Protein AF-A0A379SBA9-F1 (afdb_monomer_lite)

Foldseek 3Di:
DDEDQALADLQQAAQWDWDFPLVVLATDIDGDPVSGDPDYHQQLVSNLPPALVRLLLRLLNLLQLLVFLLQFPQHDPQLVVLSLQLNVLSVVQSVVCSVHSNPSVSSVSSSSSSNSSRVRCSRRPGDDQQVVLRNCCSNVVDRSSVSSNVCVVVVCVVCCVVRVCRLPPDDDPPRDDSPSPD

Secondary structure (DSSP, 8-state):
-EEE-SSS--GGG-SEEEEEETTTTEEEEEE-GGGS-S-EEE-GGGGTT--HHHHHHHHHHHHHHHHHHHHSTT--HHHHHHHHHHHHHHHHHHHHHHH-TT-HHHHHHHHHHHHHHHHHHHHH---HHHHHHHHHHHHH---HHHHHHHHHHHHHHHHGGG-HHHHS----TT--------

Sequence (182 aa):
MAINTTAGTAAEMTSNAVIIDTERQVKEVIIDPNIIPDIAVDDASVMLEIPASVTAATGMDALTHAVEAYVSVGAHPLTDANALEAVRLINLWLPKAVDDGHNLEAREQMAFGQYLAGMAFNSAGLGLVHALAHQPGATHNLPHGVCNAILLPIIENFNRPNAVARFCPPRAGNGRRYAWYV

Radius of gyration: 15.95 Å; chains: 1; bounding box: 35×33×49 Å

pLDDT: mean 92.6, std 12.71, range [41.56, 98.81]

Structure (mmCIF, N/CA/C/O backbone):
data_AF-A0A379SBA9-F1
#
_entry.id   AF-A0A379SBA9-F1
#
loop_
_atom_site.group_PDB
_atom_site.id
_atom_site.type_symbol
_atom_site.label_atom_id
_atom_site.label_alt_id
_atom_site.label_comp_id
_atom_site.label_asym_id
_atom_site.label_entity_id
_atom_site.label_seq_id
_atom_site.pdbx_PDB_ins_code
_atom_site.Cartn_x
_atom_site.Cartn_y
_atom_site.Cartn_z
_atom_site.occupancy
_atom_site.B_iso_or_equiv
_atom_site.auth_seq_id
_atom_site.auth_comp_id
_atom_site.auth_asym_id
_atom_site.auth_atom_id
_atom_site.pdbx_PDB_model_num
ATOM 1 N N . MET A 1 1 ? 1.385 -12.851 14.548 1.00 94.00 1 MET A N 1
ATOM 2 C CA . MET A 1 1 ? 0.043 -12.725 13.932 1.00 94.00 1 MET A CA 1
ATOM 3 C C . MET A 1 1 ? -0.354 -11.258 13.891 1.00 94.00 1 MET A C 1
ATOM 5 O O . MET A 1 1 ? -0.257 -10.606 14.924 1.00 94.00 1 MET A O 1
ATOM 9 N N . ALA A 1 2 ? -0.802 -10.771 12.738 1.00 97.94 2 ALA A N 1
ATOM 10 C CA . ALA A 1 2 ? -1.338 -9.432 12.521 1.00 97.94 2 ALA A CA 1
ATOM 11 C C . ALA A 1 2 ? -2.731 -9.541 11.876 1.00 97.94 2 ALA A C 1
ATOM 13 O O . ALA A 1 2 ? -2.900 -10.243 10.881 1.00 97.94 2 ALA A O 1
ATOM 14 N N . ILE A 1 3 ? -3.728 -8.882 12.474 1.00 97.88 3 ILE A N 1
ATOM 15 C CA . ILE A 1 3 ? -5.089 -8.785 11.931 1.00 97.88 3 ILE A CA 1
ATOM 16 C C . ILE A 1 3 ? -5.225 -7.384 11.354 1.00 97.88 3 ILE A C 1
ATOM 18 O O . ILE A 1 3 ? -5.237 -6.403 12.103 1.00 97.88 3 ILE A O 1
ATOM 22 N N . ASN A 1 4 ? -5.278 -7.294 10.031 1.00 97.81 4 ASN A N 1
ATOM 23 C CA . ASN A 1 4 ? -5.428 -6.025 9.350 1.00 97.81 4 ASN A CA 1
ATOM 24 C C . ASN A 1 4 ? -6.892 -5.573 9.398 1.00 97.81 4 ASN A C 1
ATOM 26 O O . ASN A 1 4 ? -7.822 -6.363 9.251 1.00 97.81 4 ASN A O 1
ATOM 30 N N . THR A 1 5 ? -7.093 -4.278 9.621 1.00 97.62 5 THR A N 1
ATOM 31 C CA . THR A 1 5 ? -8.421 -3.655 9.735 1.00 97.62 5 THR A CA 1
ATOM 32 C C . THR A 1 5 ? -8.587 -2.480 8.779 1.00 97.62 5 THR A C 1
ATOM 34 O O . THR A 1 5 ? -9.580 -1.767 8.855 1.00 97.62 5 THR A O 1
ATOM 37 N N . THR A 1 6 ? -7.635 -2.264 7.865 1.00 97.44 6 THR A N 1
ATOM 38 C CA . THR A 1 6 ? -7.688 -1.190 6.869 1.00 97.44 6 THR A CA 1
ATOM 39 C C . THR A 1 6 ? -7.188 -1.672 5.519 1.00 97.44 6 THR A C 1
ATOM 41 O O . THR A 1 6 ? -6.114 -2.257 5.427 1.00 97.44 6 THR A O 1
ATOM 44 N N . ALA A 1 7 ? -7.899 -1.352 4.440 1.00 98.06 7 ALA A N 1
ATOM 45 C CA . ALA A 1 7 ? -7.415 -1.662 3.102 1.00 98.06 7 ALA A CA 1
ATOM 46 C C . ALA A 1 7 ? -6.458 -0.569 2.596 1.00 98.06 7 ALA A C 1
ATOM 48 O O . ALA A 1 7 ? -6.900 0.362 1.918 1.00 98.06 7 ALA A O 1
ATOM 49 N N . GLY A 1 8 ? -5.175 -0.641 2.979 1.00 97.62 8 GLY A N 1
ATOM 50 C CA . GLY A 1 8 ? -4.185 0.375 2.606 1.00 97.62 8 GLY A CA 1
ATOM 51 C C . GLY A 1 8 ? -2.719 0.002 2.806 1.00 97.62 8 GLY A C 1
ATOM 52 O O . GLY A 1 8 ? -1.971 -0.086 1.835 1.00 97.62 8 GLY A O 1
ATOM 53 N N . THR A 1 9 ? -2.308 -0.164 4.066 1.00 97.25 9 THR A N 1
ATOM 54 C CA . THR A 1 9 ? -0.885 -0.128 4.446 1.00 97.25 9 THR A CA 1
ATOM 55 C C . THR A 1 9 ? -0.113 -1.396 4.089 1.00 97.25 9 THR A C 1
ATOM 57 O O . THR A 1 9 ? 1.103 -1.335 3.923 1.00 97.25 9 THR A O 1
ATOM 60 N N . ALA A 1 10 ? -0.801 -2.538 4.025 1.00 98.00 10 ALA A N 1
ATOM 61 C CA . ALA A 1 10 ? -0.238 -3.884 3.974 1.00 98.00 10 ALA A CA 1
ATOM 62 C C . ALA A 1 10 ? 0.799 -4.192 5.075 1.00 98.00 10 ALA A C 1
ATOM 64 O O . ALA A 1 10 ? 1.632 -5.092 4.943 1.00 98.00 10 ALA A O 1
ATOM 65 N N . ALA A 1 11 ? 0.792 -3.437 6.177 1.00 97.75 11 ALA A N 1
ATOM 66 C CA . ALA A 1 11 ? 1.799 -3.565 7.229 1.00 97.75 11 ALA A CA 1
ATOM 67 C C . ALA A 1 11 ? 1.805 -4.966 7.870 1.00 97.75 11 ALA A C 1
ATOM 69 O O . ALA A 1 11 ? 2.840 -5.412 8.361 1.00 97.75 11 ALA A O 1
ATOM 70 N N . GLU A 1 12 ? 0.680 -5.683 7.820 1.00 98.31 12 GLU A N 1
ATOM 71 C CA . GLU A 1 12 ? 0.513 -7.050 8.312 1.00 98.31 12 GLU A CA 1
ATOM 72 C C . GLU A 1 12 ? 1.392 -8.095 7.614 1.00 98.31 12 GLU A C 1
ATOM 74 O O . GLU A 1 12 ? 1.514 -9.206 8.129 1.00 98.31 12 GLU A O 1
ATOM 79 N N . MET A 1 13 ? 1.994 -7.767 6.465 1.00 97.19 13 MET A N 1
ATOM 80 C CA . MET A 1 13 ? 2.792 -8.704 5.667 1.00 97.19 13 MET A CA 1
ATOM 81 C C . MET A 1 13 ? 4.189 -8.187 5.287 1.00 97.19 13 MET A C 1
ATOM 83 O O . MET A 1 13 ? 4.945 -8.891 4.613 1.00 97.19 13 MET A O 1
ATOM 87 N N . THR A 1 14 ? 4.555 -6.974 5.714 1.00 97.25 14 THR A N 1
ATOM 88 C CA . THR A 1 14 ? 5.805 -6.320 5.288 1.00 97.25 14 THR A CA 1
ATOM 89 C C . THR A 1 14 ? 6.961 -6.541 6.261 1.00 97.25 14 THR A C 1
ATOM 91 O O . THR A 1 14 ? 6.763 -6.806 7.444 1.00 97.25 14 THR A O 1
ATOM 94 N N . SER A 1 15 ? 8.190 -6.362 5.771 1.00 96.12 15 SER A N 1
ATOM 95 C CA . SER A 1 15 ? 9.409 -6.316 6.592 1.00 96.12 15 SER A CA 1
ATOM 96 C C . SER A 1 15 ? 9.753 -4.901 7.065 1.00 96.12 15 SER A C 1
ATOM 98 O O . SER A 1 15 ? 10.915 -4.632 7.364 1.00 96.12 15 SER A O 1
ATOM 100 N N . ASN A 1 16 ? 8.781 -3.981 7.066 1.00 95.25 16 ASN A N 1
ATOM 101 C CA . ASN A 1 16 ? 8.983 -2.568 7.370 1.00 95.25 16 ASN A CA 1
ATOM 102 C C . ASN A 1 16 ? 8.219 -2.175 8.638 1.00 95.25 16 ASN A C 1
ATOM 104 O O . ASN A 1 16 ? 7.019 -2.410 8.750 1.00 95.25 16 ASN A O 1
ATOM 108 N N . ALA A 1 17 ? 8.895 -1.497 9.561 1.00 95.12 17 ALA A N 1
ATOM 109 C CA . ALA A 1 17 ? 8.265 -0.817 10.684 1.00 95.12 17 ALA A CA 1
ATOM 110 C C . ALA A 1 17 ? 8.600 0.672 10.622 1.00 95.12 17 ALA A C 1
ATOM 112 O O . ALA A 1 17 ? 9.768 1.056 10.597 1.00 95.12 17 ALA A O 1
ATOM 113 N N . VAL A 1 18 ? 7.566 1.514 10.603 1.00 92.88 18 VAL A N 1
ATOM 114 C CA . VAL A 1 18 ? 7.714 2.973 10.587 1.00 92.88 18 VAL A CA 1
ATOM 115 C C . VAL A 1 18 ? 7.347 3.519 11.960 1.00 92.88 18 VAL A C 1
ATOM 117 O O . VAL A 1 18 ? 6.196 3.420 12.383 1.00 92.88 18 VAL A O 1
ATOM 120 N N . ILE A 1 19 ? 8.323 4.100 12.654 1.00 93.25 19 ILE A N 1
ATOM 121 C CA . ILE A 1 19 ? 8.169 4.643 14.008 1.00 93.25 19 ILE A CA 1
ATOM 122 C C . ILE A 1 19 ? 8.458 6.141 13.963 1.00 93.25 19 ILE A C 1
ATOM 124 O O . ILE A 1 19 ? 9.428 6.577 13.351 1.00 93.25 19 ILE A O 1
ATOM 128 N N . ILE A 1 20 ? 7.610 6.949 14.596 1.00 91.00 20 ILE A N 1
ATOM 129 C CA . ILE A 1 20 ? 7.837 8.394 14.686 1.00 91.00 20 ILE A CA 1
ATOM 130 C C . ILE A 1 20 ? 8.730 8.676 15.897 1.00 91.00 20 ILE A C 1
ATOM 132 O O . ILE A 1 20 ? 8.331 8.413 17.031 1.00 91.00 20 ILE A O 1
ATOM 136 N N . ASP A 1 21 ? 9.907 9.255 15.660 1.00 93.00 21 ASP A N 1
ATOM 137 C CA . ASP A 1 21 ? 10.687 9.932 16.696 1.00 93.00 21 ASP A CA 1
ATOM 138 C C . ASP A 1 21 ? 10.037 11.297 16.951 1.00 93.00 21 ASP A C 1
ATOM 140 O O . ASP A 1 21 ? 10.173 12.241 16.166 1.00 93.00 21 ASP A O 1
ATOM 144 N N . THR A 1 22 ? 9.278 11.395 18.042 1.00 90.19 22 THR A N 1
ATOM 145 C CA . THR A 1 22 ? 8.537 12.611 18.392 1.00 90.19 22 THR A CA 1
ATOM 146 C C . THR A 1 22 ? 9.436 13.754 18.854 1.00 90.19 22 THR A C 1
ATOM 148 O O . THR A 1 22 ? 8.998 14.900 18.820 1.00 90.19 22 THR A O 1
ATOM 151 N N . GLU A 1 23 ? 10.671 13.488 19.284 1.00 93.06 23 GLU A N 1
ATOM 152 C CA . GLU A 1 23 ? 11.618 14.545 19.652 1.00 93.06 23 GLU A CA 1
ATOM 153 C C . GLU A 1 23 ? 12.216 15.181 18.394 1.00 93.06 23 GLU A C 1
ATOM 155 O O . GLU A 1 23 ? 12.258 16.404 18.268 1.00 93.06 23 GLU A O 1
ATOM 160 N N . ARG A 1 24 ? 12.615 14.351 17.423 1.00 93.19 24 ARG A N 1
ATOM 161 C CA . ARG A 1 24 ? 13.216 14.813 16.161 1.00 93.19 24 ARG A CA 1
ATOM 162 C C . ARG A 1 24 ? 12.197 15.177 15.087 1.00 93.19 24 ARG A C 1
ATOM 164 O O . ARG A 1 24 ? 12.575 15.814 14.109 1.00 93.19 24 ARG A O 1
ATOM 171 N N . GLN A 1 25 ? 10.931 14.793 15.265 1.00 91.19 25 GLN A N 1
ATOM 172 C CA . GLN A 1 25 ? 9.855 14.950 14.279 1.00 91.19 25 GLN A CA 1
ATOM 173 C C . GLN A 1 25 ? 10.192 14.262 12.945 1.00 91.19 25 GLN A C 1
ATOM 175 O O . GLN A 1 25 ? 9.973 14.812 11.865 1.00 91.19 25 GLN A O 1
ATOM 180 N N . VAL A 1 26 ? 10.733 13.042 13.023 1.00 90.62 26 VAL A N 1
ATOM 181 C CA . VAL A 1 26 ? 11.137 12.230 11.863 1.00 90.62 26 VAL A CA 1
ATOM 182 C C . VAL A 1 26 ? 10.469 10.858 11.935 1.00 90.62 26 VAL A C 1
ATOM 184 O O . VAL A 1 26 ? 10.319 10.278 13.009 1.00 90.62 26 VAL A O 1
ATOM 187 N N . LYS A 1 27 ? 10.057 10.332 10.777 1.00 90.06 27 LYS A N 1
ATOM 188 C CA . LYS A 1 27 ? 9.673 8.924 10.623 1.00 90.06 27 LYS A CA 1
ATOM 189 C C . LYS A 1 27 ? 10.924 8.089 10.381 1.00 90.06 27 LYS A C 1
ATOM 191 O O . LYS A 1 27 ? 11.533 8.196 9.319 1.00 90.06 27 LYS A O 1
ATOM 196 N N . GLU A 1 28 ? 11.266 7.257 11.349 1.00 91.94 28 GLU A N 1
ATOM 197 C CA . GLU A 1 28 ? 12.329 6.266 11.245 1.00 91.94 28 GLU A CA 1
ATOM 198 C C . GLU A 1 28 ? 11.763 4.989 10.617 1.00 91.94 28 GLU A C 1
ATOM 200 O O . GLU A 1 28 ? 10.696 4.511 11.011 1.00 91.94 28 GLU A O 1
ATOM 205 N N . VAL A 1 29 ? 12.469 4.444 9.625 1.00 91.94 29 VAL A N 1
ATOM 206 C CA . VAL A 1 29 ? 12.077 3.213 8.926 1.00 91.94 29 VAL A CA 1
ATOM 207 C C . VAL A 1 29 ? 13.051 2.106 9.304 1.00 91.94 29 VAL A C 1
ATOM 209 O O . VAL A 1 29 ? 14.243 2.190 9.015 1.00 91.94 29 VAL A O 1
ATOM 212 N N . ILE A 1 30 ? 12.535 1.062 9.943 1.00 94.31 30 ILE A N 1
ATOM 213 C CA . ILE A 1 30 ? 13.273 -0.155 10.276 1.00 94.31 30 ILE A CA 1
ATOM 214 C C . ILE A 1 30 ? 12.905 -1.212 9.243 1.00 94.31 30 ILE A C 1
ATOM 216 O O . ILE A 1 30 ? 11.723 -1.489 9.045 1.00 94.31 30 ILE A O 1
ATOM 220 N N . ILE A 1 31 ? 13.917 -1.804 8.609 1.00 95.06 31 ILE A N 1
ATOM 221 C CA . ILE A 1 31 ? 13.747 -2.874 7.626 1.00 95.06 31 ILE A CA 1
ATOM 222 C C . ILE A 1 31 ? 14.453 -4.120 8.152 1.00 95.06 31 ILE A C 1
ATOM 224 O O . ILE A 1 31 ? 15.681 -4.142 8.234 1.00 95.06 31 ILE A O 1
ATOM 228 N N . ASP A 1 32 ? 13.683 -5.142 8.523 1.00 96.75 32 ASP A N 1
ATOM 229 C CA . ASP A 1 32 ? 14.215 -6.399 9.056 1.00 96.75 32 ASP A CA 1
ATOM 230 C C . ASP A 1 32 ? 13.285 -7.572 8.677 1.00 96.75 32 ASP A C 1
ATOM 232 O O . ASP A 1 32 ? 12.081 -7.517 8.927 1.00 96.75 32 ASP A O 1
ATOM 236 N N . PRO A 1 33 ? 13.778 -8.665 8.072 1.00 94.81 33 PRO A N 1
ATOM 237 C CA . PRO A 1 33 ? 12.934 -9.828 7.787 1.00 94.81 33 PRO A CA 1
ATOM 238 C C . PRO A 1 33 ? 12.323 -10.466 9.047 1.00 94.81 33 PRO A C 1
ATOM 240 O O . PRO A 1 33 ? 11.288 -11.116 8.950 1.00 94.81 33 PRO A O 1
ATOM 243 N N . ASN A 1 34 ? 12.916 -10.267 10.229 1.00 96.94 34 ASN A N 1
ATOM 244 C CA . ASN A 1 34 ? 12.410 -10.806 11.493 1.00 96.94 34 ASN A CA 1
ATOM 245 C C . ASN A 1 34 ? 11.163 -10.077 12.017 1.00 96.94 34 ASN A C 1
ATOM 247 O O . ASN A 1 34 ? 10.557 -10.552 12.976 1.00 96.94 34 ASN A O 1
ATOM 251 N N . ILE A 1 35 ? 10.785 -8.932 11.433 1.00 96.38 35 ILE A N 1
ATOM 252 C CA . ILE A 1 35 ? 9.556 -8.217 11.815 1.00 96.38 35 ILE A CA 1
ATOM 253 C C . ILE A 1 35 ? 8.353 -8.568 10.935 1.00 96.38 35 ILE A C 1
ATOM 255 O O . ILE A 1 35 ? 7.254 -8.090 11.211 1.00 96.38 35 ILE A O 1
ATOM 259 N N . ILE A 1 36 ? 8.532 -9.425 9.923 1.00 97.69 36 ILE A N 1
ATOM 260 C CA . ILE A 1 36 ? 7.420 -9.955 9.127 1.00 97.69 36 ILE A CA 1
ATOM 261 C C . ILE A 1 36 ? 6.535 -10.815 10.045 1.00 97.69 36 ILE A C 1
ATOM 263 O O . ILE A 1 36 ? 7.034 -11.773 10.641 1.00 97.69 36 ILE A O 1
ATOM 267 N N . PRO A 1 37 ? 5.228 -10.527 10.172 1.00 97.44 37 PRO A N 1
ATOM 268 C CA . PRO A 1 37 ? 4.345 -11.353 10.986 1.00 97.44 37 PRO A CA 1
ATOM 269 C C . PRO A 1 37 ? 4.229 -12.790 10.452 1.00 97.44 37 PRO A C 1
ATOM 271 O O . PRO A 1 37 ? 4.032 -12.996 9.260 1.00 97.44 37 PRO A O 1
ATOM 274 N N . ASP A 1 38 ? 4.229 -13.789 11.346 1.00 97.88 38 ASP A N 1
ATOM 275 C CA . ASP A 1 38 ? 4.077 -15.207 10.950 1.00 97.88 38 ASP A CA 1
ATOM 276 C C . ASP A 1 38 ? 2.747 -15.512 10.239 1.00 97.88 38 ASP A C 1
ATOM 278 O O . ASP A 1 38 ? 2.625 -16.481 9.492 1.00 97.88 38 ASP A O 1
ATOM 282 N N . ILE A 1 39 ? 1.714 -14.723 10.549 1.00 98.00 39 ILE A N 1
ATOM 283 C CA . ILE A 1 39 ? 0.346 -14.885 10.054 1.00 98.00 39 ILE A CA 1
ATOM 284 C C . ILE A 1 39 ? -0.232 -13.491 9.825 1.00 98.00 39 ILE A C 1
ATOM 286 O O . ILE A 1 39 ? -0.311 -12.713 10.782 1.00 98.00 39 ILE A O 1
ATOM 290 N N . ALA A 1 40 ? -0.671 -13.225 8.598 1.00 98.12 40 ALA A N 1
ATOM 291 C CA . ALA A 1 40 ? -1.497 -12.083 8.223 1.00 98.12 40 ALA A CA 1
ATOM 292 C C . ALA A 1 40 ? -2.953 -12.537 8.047 1.00 98.12 40 ALA A C 1
ATOM 294 O O . ALA A 1 40 ? -3.202 -13.601 7.474 1.00 98.12 40 ALA A O 1
ATOM 295 N N . VAL A 1 41 ? -3.906 -11.754 8.555 1.00 98.31 41 VAL A N 1
ATOM 296 C CA . VAL A 1 41 ? -5.345 -12.010 8.406 1.00 98.31 41 VAL A CA 1
ATOM 297 C C . VAL A 1 41 ? -6.023 -10.758 7.864 1.00 98.31 41 VAL A C 1
ATOM 299 O O . VAL A 1 41 ? -6.075 -9.738 8.552 1.00 98.31 41 VAL A O 1
ATOM 302 N N . ASP A 1 42 ? -6.585 -10.880 6.664 1.00 98.19 42 ASP A N 1
ATOM 303 C CA . ASP A 1 42 ? -7.373 -9.853 5.985 1.00 98.19 42 ASP A CA 1
ATOM 304 C C . ASP A 1 42 ? -8.831 -10.313 5.869 1.00 98.19 42 ASP A C 1
ATOM 306 O O . ASP A 1 42 ? -9.243 -10.910 4.874 1.00 98.19 42 ASP A O 1
ATOM 310 N N . ASP A 1 43 ? -9.618 -10.062 6.916 1.00 98.19 43 ASP A N 1
ATOM 311 C CA . ASP A 1 43 ? -11.058 -10.325 6.922 1.00 98.19 43 ASP A CA 1
ATOM 312 C C . ASP A 1 43 ? -11.817 -9.035 6.574 1.00 98.19 43 ASP A C 1
ATOM 314 O O . ASP A 1 43 ? -11.826 -8.065 7.331 1.00 98.19 43 ASP A O 1
ATOM 318 N N . ALA A 1 44 ? -12.483 -9.010 5.421 1.00 97.88 44 ALA A N 1
ATOM 319 C CA . ALA A 1 44 ? -13.231 -7.838 4.973 1.00 97.88 44 ALA A CA 1
ATOM 320 C C . ALA A 1 44 ? -14.375 -7.442 5.926 1.00 97.88 44 ALA A C 1
ATOM 322 O O . ALA A 1 44 ? -14.765 -6.272 5.965 1.00 97.88 44 ALA A O 1
ATOM 323 N N . SER A 1 45 ? -14.905 -8.382 6.718 1.00 97.94 45 SER A N 1
ATOM 324 C CA . SER A 1 45 ? -16.002 -8.112 7.653 1.00 97.94 45 SER A CA 1
ATOM 325 C C . SER A 1 45 ? -15.593 -7.177 8.793 1.00 97.94 45 SER A C 1
ATOM 327 O O . SER A 1 45 ? -16.426 -6.407 9.274 1.00 97.94 45 SER A O 1
ATOM 329 N N . VAL A 1 46 ? -14.308 -7.148 9.171 1.00 97.81 46 VAL A N 1
ATOM 330 C CA . VAL A 1 46 ? -13.799 -6.209 10.188 1.00 97.81 46 VAL A CA 1
ATOM 331 C C . VAL A 1 46 ? -13.484 -4.821 9.619 1.00 97.81 46 VAL A C 1
ATOM 333 O O . VAL A 1 46 ? -13.084 -3.929 10.363 1.00 97.81 46 VAL A O 1
ATOM 336 N N . MET A 1 47 ? -13.693 -4.612 8.314 1.00 98.06 47 MET A N 1
ATOM 337 C CA . MET A 1 47 ? -13.447 -3.345 7.616 1.00 98.06 47 MET A CA 1
ATOM 338 C C . MET A 1 47 ? -14.732 -2.555 7.304 1.00 98.06 47 MET A C 1
ATOM 340 O O . MET A 1 47 ? -14.655 -1.469 6.732 1.00 98.06 47 MET A O 1
ATOM 344 N N . LEU A 1 48 ? -15.916 -3.071 7.658 1.00 97.75 48 LEU A N 1
ATOM 345 C CA . LEU A 1 48 ? -17.207 -2.479 7.264 1.00 97.75 48 LEU A CA 1
ATOM 346 C C . LEU A 1 48 ? -17.453 -1.094 7.886 1.00 97.75 48 LEU A C 1
ATOM 348 O O . LEU A 1 48 ? -17.958 -0.196 7.218 1.00 97.75 48 LEU A O 1
ATOM 352 N N . GLU A 1 49 ? -17.011 -0.887 9.126 1.00 95.19 49 GLU A N 1
ATOM 353 C CA . GLU A 1 49 ? -17.251 0.348 9.890 1.00 95.19 49 GLU A CA 1
ATOM 354 C C . GLU A 1 49 ? -16.197 1.446 9.646 1.00 95.19 49 GLU A C 1
ATOM 356 O O . GLU A 1 49 ? -16.204 2.486 10.307 1.00 95.19 49 GLU A O 1
ATOM 361 N N . ILE A 1 50 ? -15.269 1.246 8.701 1.00 95.75 50 ILE A N 1
ATOM 362 C CA . ILE A 1 50 ? -14.271 2.266 8.366 1.00 95.75 50 ILE A CA 1
ATOM 363 C C . ILE A 1 50 ? -14.979 3.451 7.686 1.00 95.75 50 ILE A C 1
ATOM 365 O O . ILE A 1 50 ? -15.597 3.255 6.632 1.00 95.75 50 ILE A O 1
ATOM 369 N N . PRO A 1 51 ? -14.834 4.691 8.195 1.00 98.06 51 PRO A N 1
ATOM 370 C CA . PRO A 1 51 ? -15.431 5.868 7.573 1.00 98.06 51 PRO A CA 1
ATOM 371 C C . PRO A 1 51 ? -15.004 6.046 6.112 1.00 98.06 51 PRO A C 1
ATOM 373 O O . PRO A 1 51 ? -13.876 5.715 5.736 1.00 98.06 51 PRO A O 1
ATOM 376 N N . ALA A 1 52 ? -15.868 6.648 5.294 1.00 98.50 52 ALA A N 1
ATOM 377 C CA . ALA A 1 52 ? -15.598 6.891 3.874 1.00 98.50 52 ALA A CA 1
ATOM 378 C C . ALA A 1 52 ? -14.284 7.663 3.636 1.00 98.50 52 ALA A C 1
ATOM 380 O O . ALA A 1 52 ? -13.508 7.314 2.750 1.00 98.50 52 ALA A O 1
ATOM 381 N N . SER A 1 53 ? -13.981 8.665 4.471 1.00 98.19 53 SER A N 1
ATOM 382 C CA . SER A 1 53 ? -12.739 9.447 4.379 1.00 98.19 53 SER A CA 1
ATOM 383 C C . SER A 1 53 ? -11.484 8.615 4.654 1.00 98.19 53 SER A C 1
ATOM 385 O O . SER A 1 53 ? -10.482 8.771 3.959 1.00 98.19 53 SER A O 1
ATOM 387 N N . VAL A 1 54 ? -11.541 7.714 5.638 1.00 98.31 54 VAL A N 1
ATOM 388 C CA . VAL A 1 54 ? -10.436 6.801 5.957 1.00 98.31 54 VAL A CA 1
ATOM 389 C C . VAL A 1 54 ? -10.290 5.766 4.849 1.00 98.31 54 VAL A C 1
ATOM 391 O O . VAL A 1 54 ? -9.182 5.558 4.377 1.00 98.31 54 VAL A O 1
ATOM 394 N N . THR A 1 55 ? -11.401 5.209 4.360 1.00 98.69 55 THR A N 1
ATOM 395 C CA . THR A 1 55 ? -11.423 4.267 3.229 1.00 98.69 55 THR A CA 1
ATOM 396 C C . THR A 1 55 ? -10.783 4.870 1.980 1.00 98.69 55 THR A C 1
ATOM 398 O O . THR A 1 55 ? -9.952 4.230 1.342 1.00 98.69 55 THR A O 1
ATOM 401 N N . ALA A 1 56 ? -11.121 6.121 1.655 1.00 98.69 56 ALA A N 1
ATOM 402 C CA . ALA A 1 56 ? -10.518 6.845 0.542 1.00 98.69 56 ALA A CA 1
ATOM 403 C C . ALA A 1 56 ? -9.012 7.047 0.754 1.00 98.69 56 ALA A C 1
ATOM 405 O O . ALA A 1 56 ? -8.222 6.758 -0.141 1.00 98.69 56 ALA A O 1
ATOM 406 N N . ALA A 1 57 ? -8.602 7.502 1.942 1.00 98.56 57 ALA A N 1
ATOM 407 C CA . ALA A 1 57 ? -7.196 7.735 2.252 1.00 98.56 57 ALA A CA 1
ATOM 408 C C . ALA A 1 57 ? -6.368 6.443 2.171 1.00 98.56 57 ALA A C 1
ATOM 410 O O . ALA A 1 57 ? -5.344 6.423 1.495 1.00 98.56 57 ALA A O 1
ATOM 411 N N . THR A 1 58 ? -6.810 5.361 2.815 1.00 98.62 58 THR A N 1
ATOM 412 C CA . THR A 1 58 ? -6.089 4.080 2.815 1.00 98.62 58 THR A CA 1
ATOM 413 C C . THR A 1 58 ? -6.113 3.420 1.439 1.00 98.62 58 THR A C 1
ATOM 415 O O . THR A 1 58 ? -5.109 2.874 1.004 1.00 98.62 58 THR A O 1
ATOM 418 N N . GLY A 1 59 ? -7.215 3.527 0.696 1.00 98.69 59 GLY A N 1
ATOM 419 C CA . GLY A 1 59 ? -7.271 3.011 -0.669 1.00 98.69 59 GLY A CA 1
ATOM 420 C C . GLY A 1 59 ? -6.307 3.728 -1.615 1.00 98.69 59 GLY A C 1
ATOM 421 O O . GLY A 1 59 ? -5.666 3.084 -2.444 1.00 98.69 59 GLY A O 1
ATOM 422 N N . MET A 1 60 ? -6.155 5.047 -1.466 1.00 98.62 60 MET A N 1
ATOM 423 C CA . MET A 1 60 ? -5.162 5.817 -2.221 1.00 98.62 60 MET A CA 1
ATOM 424 C C . MET A 1 60 ? -3.723 5.521 -1.788 1.00 98.62 60 MET A C 1
ATOM 426 O O . MET A 1 60 ? -2.820 5.582 -2.621 1.00 98.62 60 MET A O 1
ATOM 430 N N . ASP A 1 61 ? -3.509 5.161 -0.522 1.00 98.75 61 ASP A N 1
ATOM 431 C CA . ASP A 1 61 ? -2.233 4.644 -0.020 1.00 98.75 61 ASP A CA 1
ATOM 432 C C . ASP A 1 61 ? -1.837 3.363 -0.767 1.00 98.75 61 ASP A C 1
ATOM 434 O O . ASP A 1 61 ? -0.803 3.315 -1.430 1.00 98.75 61 ASP A O 1
ATOM 438 N N . ALA A 1 62 ? -2.738 2.374 -0.798 1.00 98.81 62 ALA A N 1
ATOM 439 C CA . ALA A 1 62 ? -2.539 1.132 -1.544 1.00 98.81 62 ALA A CA 1
ATOM 440 C C . ALA A 1 62 ? -2.352 1.362 -3.052 1.00 98.81 62 ALA A C 1
ATOM 442 O O . ALA A 1 62 ? -1.534 0.693 -3.687 1.00 98.81 62 ALA A O 1
ATOM 443 N N . LEU A 1 63 ? -3.084 2.312 -3.645 1.00 98.75 63 LEU A N 1
ATOM 444 C CA . LEU A 1 63 ? -2.901 2.649 -5.057 1.00 98.75 63 LEU A CA 1
ATOM 445 C C . LEU A 1 63 ? -1.505 3.221 -5.309 1.00 98.75 63 LEU A C 1
ATOM 447 O O . LEU A 1 63 ? -0.843 2.831 -6.269 1.00 98.75 63 LEU A O 1
ATOM 451 N N . THR A 1 64 ? -1.053 4.112 -4.428 1.00 98.69 64 THR A N 1
ATOM 452 C CA . THR A 1 64 ? 0.287 4.702 -4.487 1.00 98.69 64 THR A CA 1
ATOM 453 C C . THR A 1 64 ? 1.352 3.618 -4.339 1.00 98.69 64 THR A C 1
ATOM 455 O O . THR A 1 64 ? 2.273 3.579 -5.149 1.00 98.69 64 THR A O 1
ATOM 458 N N . HIS A 1 65 ? 1.195 2.689 -3.386 1.00 98.69 65 HIS A N 1
ATOM 459 C CA . HIS A 1 65 ? 2.081 1.531 -3.244 1.00 98.69 65 HIS A CA 1
ATOM 460 C C . HIS A 1 65 ? 2.210 0.751 -4.555 1.00 98.69 65 HIS A C 1
ATOM 462 O O . HIS A 1 65 ? 3.319 0.471 -5.006 1.00 98.69 65 HIS A O 1
ATOM 468 N N . ALA A 1 66 ? 1.082 0.421 -5.188 1.00 98.62 66 ALA A N 1
ATOM 469 C CA . ALA A 1 66 ? 1.077 -0.355 -6.420 1.00 98.62 66 ALA A CA 1
ATOM 470 C C . ALA A 1 66 ? 1.742 0.398 -7.585 1.00 98.62 66 ALA A C 1
ATOM 472 O O . ALA A 1 6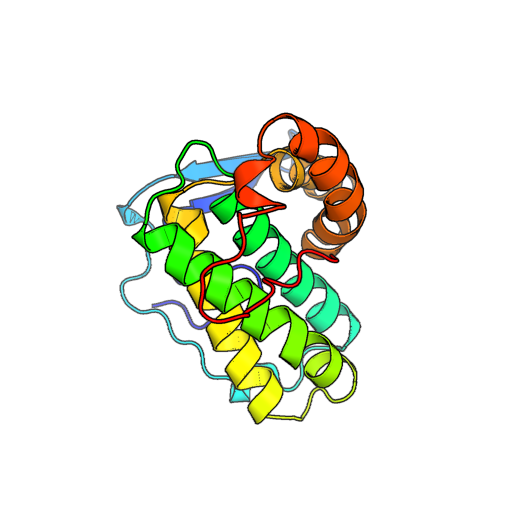6 ? 2.553 -0.180 -8.310 1.00 98.62 66 ALA A O 1
ATOM 473 N N . VAL A 1 67 ? 1.434 1.687 -7.760 1.00 97.94 67 VAL A N 1
ATOM 474 C CA . VAL A 1 67 ? 2.022 2.506 -8.830 1.00 97.94 67 VAL A CA 1
ATOM 475 C C . VAL A 1 67 ? 3.527 2.664 -8.628 1.00 97.94 67 VAL A C 1
ATOM 477 O O . VAL A 1 67 ? 4.290 2.359 -9.546 1.00 97.94 67 VAL A O 1
ATOM 480 N N . GLU A 1 68 ? 3.968 3.059 -7.432 1.00 98.06 68 GLU A N 1
ATOM 481 C CA . GLU A 1 68 ? 5.390 3.253 -7.150 1.00 98.06 68 GLU A CA 1
ATOM 482 C C . GLU A 1 68 ? 6.181 1.948 -7.248 1.00 98.06 68 GLU A C 1
ATOM 484 O O . GLU A 1 68 ? 7.259 1.940 -7.840 1.00 98.06 68 GLU A O 1
ATOM 489 N N . ALA A 1 69 ? 5.632 0.828 -6.767 1.00 98.25 69 ALA A N 1
ATOM 490 C CA . ALA A 1 69 ? 6.268 -0.479 -6.909 1.00 98.25 69 ALA A CA 1
ATOM 491 C C . ALA A 1 69 ? 6.442 -0.884 -8.382 1.00 98.25 69 ALA A C 1
ATOM 493 O O . ALA A 1 69 ? 7.460 -1.474 -8.742 1.00 98.25 69 ALA A O 1
ATOM 494 N N . TYR A 1 70 ? 5.479 -0.552 -9.250 1.00 97.44 70 TYR A N 1
ATOM 495 C CA . TYR A 1 70 ? 5.541 -0.876 -10.678 1.00 97.44 70 TYR A CA 1
ATOM 496 C C . TYR A 1 70 ? 6.602 -0.073 -11.443 1.00 97.44 70 TYR A C 1
ATOM 498 O O . TYR A 1 70 ? 7.193 -0.566 -12.410 1.00 97.44 70 TYR A O 1
ATOM 506 N N . VAL A 1 71 ? 6.834 1.177 -11.037 1.00 96.25 71 VAL A N 1
ATOM 507 C CA . VAL A 1 71 ? 7.827 2.063 -11.670 1.00 96.25 71 VAL A CA 1
ATOM 508 C C . VAL A 1 71 ? 9.149 2.127 -10.909 1.00 96.25 71 VAL A C 1
ATOM 510 O O . VAL A 1 71 ? 10.067 2.828 -11.336 1.00 96.25 71 VAL A O 1
ATOM 513 N N . SER A 1 72 ? 9.269 1.375 -9.814 1.00 96.50 72 SER A N 1
ATOM 514 C CA . SER A 1 72 ? 10.480 1.300 -9.007 1.00 96.50 72 SER A CA 1
ATOM 515 C C . SER A 1 72 ? 11.662 0.727 -9.795 1.00 96.50 72 SER A C 1
ATOM 517 O O . SER A 1 72 ? 11.527 -0.158 -10.643 1.00 96.50 72 SER A O 1
ATOM 519 N N . VAL A 1 73 ? 12.865 1.173 -9.434 1.00 95.38 73 VAL A N 1
ATOM 520 C CA . VAL A 1 73 ? 14.135 0.574 -9.875 1.00 95.38 73 VAL A CA 1
ATOM 521 C C . VAL A 1 73 ? 14.281 -0.888 -9.432 1.00 95.38 73 VAL A C 1
ATOM 523 O O . VAL A 1 73 ? 15.021 -1.638 -10.062 1.00 95.38 73 VAL A O 1
ATOM 526 N N . GLY A 1 74 ? 13.576 -1.293 -8.369 1.00 96.56 74 GLY A N 1
ATOM 527 C CA . GLY A 1 74 ? 13.527 -2.666 -7.864 1.00 96.56 74 GLY A CA 1
ATOM 528 C C . GLY A 1 74 ? 12.439 -3.534 -8.503 1.00 96.56 74 GLY A C 1
ATOM 529 O O . GLY A 1 74 ? 12.291 -4.690 -8.114 1.00 96.56 74 GLY A O 1
ATOM 530 N N . ALA A 1 75 ? 11.665 -3.010 -9.459 1.00 97.00 75 ALA A N 1
ATOM 531 C CA . ALA A 1 75 ? 10.573 -3.749 -10.084 1.00 97.00 75 ALA A CA 1
ATOM 532 C C . ALA A 1 75 ? 11.074 -4.971 -10.877 1.00 97.00 75 ALA A C 1
ATOM 534 O O . ALA A 1 75 ? 12.030 -4.899 -11.653 1.00 97.00 75 ALA A O 1
ATOM 535 N N . HIS A 1 76 ? 10.379 -6.098 -10.731 1.00 96.69 76 HIS A N 1
ATOM 536 C CA . HIS A 1 76 ? 10.642 -7.349 -11.439 1.00 96.69 76 HIS A CA 1
ATOM 537 C C . HIS A 1 76 ? 9.319 -8.060 -11.794 1.00 96.69 76 HIS A C 1
ATOM 539 O O . HIS A 1 76 ? 8.258 -7.666 -11.314 1.00 96.69 76 HIS A O 1
ATOM 545 N N . PRO A 1 77 ? 9.319 -9.132 -12.613 1.00 96.75 77 PRO A N 1
ATOM 546 C CA . PRO A 1 77 ? 8.075 -9.689 -13.162 1.00 96.75 77 PRO A CA 1
ATOM 547 C C . PRO A 1 77 ? 7.001 -10.098 -12.138 1.00 96.75 77 PRO A C 1
ATOM 549 O O . PRO A 1 77 ? 5.814 -10.047 -12.450 1.00 96.75 77 PRO A O 1
ATOM 552 N N . LEU A 1 78 ? 7.395 -10.496 -10.922 1.00 97.00 78 LEU A N 1
ATOM 553 C CA . LEU A 1 78 ? 6.447 -10.853 -9.858 1.00 97.00 78 LEU A CA 1
ATOM 554 C C . LEU A 1 78 ? 5.808 -9.613 -9.217 1.00 97.00 78 LEU A C 1
ATOM 556 O O . LEU A 1 78 ? 4.602 -9.608 -8.985 1.00 97.00 78 LEU A O 1
ATOM 560 N N . THR A 1 79 ? 6.584 -8.552 -8.974 1.00 98.06 79 THR A N 1
ATOM 561 C CA . THR A 1 79 ? 6.038 -7.294 -8.440 1.00 98.06 79 THR A CA 1
ATOM 562 C C . THR A 1 79 ? 5.165 -6.612 -9.478 1.00 98.06 79 THR A C 1
ATOM 564 O O . THR A 1 79 ? 4.126 -6.075 -9.122 1.00 98.06 79 THR A O 1
ATOM 567 N N . ASP A 1 80 ? 5.527 -6.706 -10.761 1.00 96.75 80 ASP A N 1
ATOM 568 C CA . ASP A 1 80 ? 4.736 -6.164 -11.865 1.00 96.75 80 ASP A CA 1
ATOM 569 C C . ASP A 1 80 ? 3.336 -6.783 -11.927 1.00 96.75 80 ASP A C 1
ATOM 571 O O . ASP A 1 80 ? 2.346 -6.065 -12.061 1.00 96.75 80 ASP A O 1
ATOM 575 N N . ALA A 1 81 ? 3.240 -8.112 -11.819 1.00 96.25 81 ALA A N 1
ATOM 576 C CA . ALA A 1 81 ? 1.959 -8.812 -11.840 1.00 96.25 81 ALA A CA 1
ATOM 577 C C . ALA A 1 81 ? 1.063 -8.387 -10.665 1.00 96.25 81 ALA A C 1
ATOM 579 O O . ALA A 1 81 ? -0.109 -8.067 -10.872 1.00 96.25 81 ALA A O 1
ATOM 580 N N . ASN A 1 82 ? 1.635 -8.327 -9.460 1.00 98.19 82 ASN A N 1
ATOM 581 C CA . ASN A 1 82 ? 0.917 -7.936 -8.250 1.00 98.19 82 ASN A CA 1
ATOM 582 C C . ASN A 1 82 ? 0.484 -6.465 -8.297 1.00 98.19 82 ASN A C 1
ATOM 584 O O . ASN A 1 82 ? -0.680 -6.161 -8.056 1.00 98.19 82 ASN A O 1
ATOM 588 N N . ALA A 1 83 ? 1.388 -5.560 -8.677 1.00 98.31 83 ALA A N 1
ATOM 589 C CA . ALA A 1 83 ? 1.111 -4.133 -8.776 1.00 98.31 83 ALA A CA 1
ATOM 590 C C . ALA A 1 83 ? 0.020 -3.823 -9.809 1.00 98.31 83 ALA A C 1
ATOM 592 O O . ALA A 1 83 ? -0.914 -3.078 -9.523 1.00 98.31 83 ALA A O 1
ATOM 593 N N . LEU A 1 84 ? 0.090 -4.416 -11.005 1.00 96.81 84 LEU A N 1
ATOM 594 C CA . LEU A 1 84 ? -0.910 -4.178 -12.049 1.00 96.81 84 LEU A CA 1
ATOM 595 C C . LEU A 1 84 ? -2.296 -4.699 -11.655 1.00 96.81 84 LEU A C 1
ATOM 597 O O . LEU A 1 84 ? -3.301 -4.054 -11.966 1.00 96.81 84 LEU A O 1
ATOM 601 N N . GLU A 1 85 ? -2.364 -5.847 -10.978 1.00 97.94 85 GLU A N 1
ATOM 602 C CA . GLU A 1 85 ? -3.634 -6.374 -10.481 1.00 97.94 85 GLU A CA 1
ATOM 603 C C . GLU A 1 85 ? -4.174 -5.548 -9.307 1.00 97.94 85 GLU A C 1
ATOM 605 O O . GLU A 1 85 ? -5.367 -5.244 -9.282 1.00 97.94 85 GLU A O 1
ATOM 610 N N . ALA A 1 86 ? -3.306 -5.087 -8.402 1.00 98.62 86 ALA A N 1
ATOM 611 C CA . ALA A 1 86 ? -3.673 -4.155 -7.340 1.00 98.62 86 ALA A CA 1
ATOM 612 C C . ALA A 1 86 ? -4.267 -2.858 -7.909 1.00 98.62 86 ALA A C 1
ATOM 614 O O . ALA A 1 86 ? -5.373 -2.480 -7.531 1.00 98.62 86 ALA A O 1
ATOM 615 N N . VAL A 1 87 ? -3.606 -2.225 -8.890 1.00 98.25 87 VAL A N 1
ATOM 616 C CA . VAL A 1 87 ? -4.129 -1.032 -9.585 1.00 98.25 87 VAL A CA 1
ATOM 617 C C . VAL A 1 87 ? -5.508 -1.313 -10.184 1.00 98.25 87 VAL A C 1
ATOM 619 O O . VAL A 1 87 ? -6.427 -0.506 -10.031 1.00 98.25 87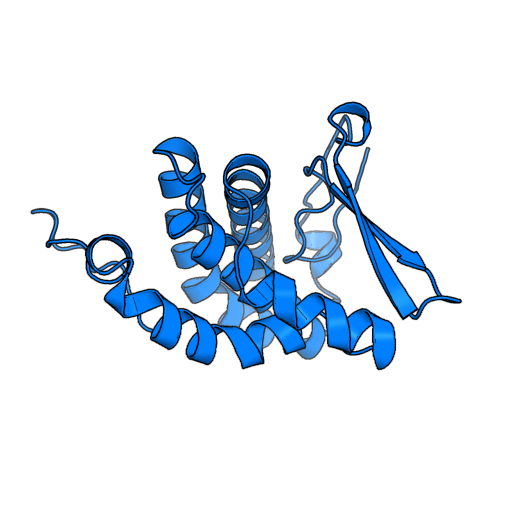 VAL A O 1
ATOM 622 N N . ARG A 1 88 ? -5.687 -2.464 -10.848 1.00 97.81 88 ARG A N 1
ATOM 623 C CA . ARG A 1 88 ? -6.969 -2.845 -11.459 1.00 97.81 88 ARG A CA 1
ATOM 624 C C . ARG A 1 88 ? -8.080 -2.975 -10.416 1.00 97.81 88 ARG A C 1
ATOM 626 O O . ARG A 1 88 ? -9.178 -2.468 -10.648 1.00 97.81 88 ARG A O 1
ATOM 633 N N . LEU A 1 89 ? -7.814 -3.678 -9.315 1.00 98.50 89 LEU A N 1
ATOM 634 C CA . LEU A 1 89 ? -8.775 -3.888 -8.235 1.00 98.50 89 LEU A CA 1
ATOM 635 C C . LEU A 1 89 ? -9.124 -2.571 -7.548 1.00 98.50 89 LEU A C 1
ATOM 637 O O . LEU A 1 89 ? -10.298 -2.218 -7.475 1.00 98.50 89 LEU A O 1
ATOM 641 N N . ILE A 1 90 ? -8.115 -1.814 -7.121 1.00 98.75 90 ILE A N 1
ATOM 642 C CA . ILE A 1 90 ? -8.304 -0.576 -6.365 1.00 98.75 90 ILE A CA 1
ATOM 643 C C . ILE A 1 90 ? -9.070 0.451 -7.200 1.00 98.75 90 ILE A C 1
ATOM 645 O O . ILE A 1 90 ? -10.063 0.996 -6.731 1.00 98.75 90 ILE A O 1
ATOM 649 N N . ASN A 1 91 ? -8.704 0.651 -8.468 1.00 97.62 91 ASN A N 1
ATOM 650 C CA . ASN A 1 91 ? -9.414 1.586 -9.344 1.00 97.62 91 ASN A CA 1
ATOM 651 C C . ASN A 1 91 ? -10.895 1.208 -9.556 1.00 97.62 91 ASN A C 1
ATOM 653 O O . ASN A 1 91 ? -11.752 2.077 -9.694 1.00 97.62 91 ASN A O 1
ATOM 657 N N . LEU A 1 92 ? -11.212 -0.091 -9.587 1.00 98.25 92 LEU A N 1
ATOM 658 C CA . LEU A 1 92 ? -12.582 -0.567 -9.788 1.00 98.25 92 LEU A CA 1
ATOM 659 C C . LEU A 1 92 ? -13.430 -0.520 -8.508 1.00 98.25 92 LEU A C 1
ATOM 661 O O . LEU A 1 92 ? -14.637 -0.271 -8.581 1.00 98.25 92 LEU A O 1
ATOM 665 N N . TRP A 1 93 ? -12.826 -0.816 -7.358 1.00 98.75 93 TRP A N 1
ATOM 666 C CA . TRP A 1 93 ? -13.554 -1.101 -6.121 1.00 98.75 93 TRP A CA 1
ATOM 667 C C . TRP A 1 93 ? -13.463 0.004 -5.074 1.00 98.75 93 TRP A C 1
ATOM 669 O O . TRP A 1 93 ? -14.409 0.151 -4.302 1.00 98.75 93 TRP A O 1
ATOM 679 N N . LEU A 1 94 ? -12.420 0.839 -5.091 1.00 98.75 94 LEU A N 1
ATOM 680 C CA . LEU A 1 94 ? -12.284 1.942 -4.139 1.00 98.75 94 LEU A CA 1
ATOM 681 C C . LEU A 1 94 ? -13.468 2.918 -4.194 1.00 98.75 94 LEU A C 1
ATOM 683 O O . LEU A 1 94 ? -14.034 3.181 -3.134 1.00 98.75 94 LEU A O 1
ATOM 687 N N . PRO A 1 95 ? -13.929 3.406 -5.368 1.00 98.62 95 PRO A N 1
ATOM 688 C CA . PRO A 1 95 ? -15.073 4.316 -5.404 1.00 98.62 95 PRO A CA 1
ATOM 689 C C . PRO A 1 95 ? -16.336 3.701 -4.792 1.00 98.62 95 PRO A C 1
ATOM 691 O O . PRO A 1 95 ? -17.075 4.387 -4.098 1.00 98.62 95 PRO A O 1
ATOM 694 N N . LYS A 1 96 ? -16.550 2.393 -4.992 1.00 98.69 96 LYS A N 1
ATOM 695 C CA . LYS A 1 96 ? -17.703 1.666 -4.443 1.00 98.69 96 LYS A CA 1
ATOM 696 C C . LYS A 1 96 ? -17.607 1.501 -2.927 1.00 98.69 96 LYS A C 1
ATOM 698 O O . LYS A 1 96 ? -18.602 1.692 -2.249 1.00 98.69 96 LYS A O 1
ATOM 703 N N . ALA A 1 97 ? -16.423 1.171 -2.406 1.00 98.69 97 ALA A N 1
ATOM 704 C CA . ALA A 1 97 ? -16.195 1.027 -0.967 1.00 98.69 97 ALA A CA 1
ATOM 705 C C . ALA A 1 97 ? -16.273 2.370 -0.217 1.00 98.69 97 ALA A C 1
ATOM 707 O O . ALA A 1 97 ? -16.582 2.397 0.970 1.00 98.69 97 ALA A O 1
ATOM 708 N N . VAL A 1 98 ? -15.963 3.481 -0.896 1.00 98.69 98 VAL A N 1
ATOM 709 C CA . VAL A 1 98 ? -16.118 4.838 -0.349 1.00 98.69 98 VAL A CA 1
ATOM 710 C C . VAL A 1 98 ? -17.584 5.276 -0.351 1.00 98.69 98 VAL A C 1
ATOM 712 O O . VAL A 1 98 ? -18.017 5.891 0.620 1.00 98.69 98 VAL A O 1
ATOM 715 N N . ASP A 1 99 ? -18.327 4.974 -1.420 1.00 98.62 99 ASP A N 1
ATOM 716 C CA . ASP A 1 99 ? -19.751 5.316 -1.561 1.00 98.62 99 ASP A CA 1
ATOM 717 C C . ASP A 1 99 ? -20.640 4.490 -0.615 1.00 98.62 99 ASP A C 1
ATOM 719 O O . ASP A 1 99 ? -21.510 5.035 0.061 1.00 98.62 99 ASP A O 1
ATOM 723 N N . ASP A 1 100 ? -20.363 3.187 -0.502 1.00 98.44 100 ASP A N 1
ATOM 724 C CA . ASP A 1 100 ? -21.043 2.259 0.401 1.00 98.44 100 ASP A CA 1
ATOM 725 C C . ASP A 1 100 ? -20.025 1.429 1.200 1.00 98.44 100 ASP A C 1
ATOM 727 O O . ASP A 1 100 ? -19.507 0.403 0.746 1.00 98.44 100 ASP A O 1
ATOM 731 N N . GLY A 1 101 ? -19.755 1.873 2.431 1.00 98.12 101 GLY A N 1
ATOM 732 C CA . GLY A 1 101 ? -18.821 1.214 3.344 1.00 98.12 101 GLY A CA 1
ATOM 733 C C . GLY A 1 101 ? -19.263 -0.177 3.811 1.00 98.12 101 GLY A C 1
ATOM 734 O O . GLY A 1 101 ? -18.414 -0.956 4.252 1.00 98.12 101 GLY A O 1
ATOM 735 N N . HIS A 1 102 ? -20.549 -0.516 3.673 1.00 98.44 102 HIS A N 1
ATOM 736 C CA . HIS A 1 102 ? -21.109 -1.820 4.041 1.00 98.44 102 HIS A CA 1
ATOM 737 C C . HIS A 1 102 ? -21.145 -2.806 2.867 1.00 98.44 102 HIS A C 1
ATOM 739 O O . HIS A 1 102 ? -21.536 -3.963 3.040 1.00 98.44 102 HIS A O 1
ATOM 745 N N . ASN A 1 103 ? -20.684 -2.392 1.684 1.00 98.62 103 ASN A N 1
ATOM 746 C CA . ASN A 1 103 ? -20.521 -3.274 0.538 1.00 98.62 103 ASN A CA 1
ATOM 747 C C . ASN A 1 103 ? -19.367 -4.266 0.773 1.00 98.62 103 ASN A C 1
ATOM 749 O O . ASN A 1 103 ? -18.201 -3.977 0.492 1.00 98.62 103 ASN A O 1
ATOM 753 N N . LEU A 1 104 ? -19.702 -5.456 1.282 1.00 98.69 104 LEU A N 1
ATOM 754 C CA . LEU A 1 104 ? -18.727 -6.492 1.633 1.00 98.69 104 LEU A CA 1
ATOM 755 C C . LEU A 1 104 ? -17.864 -6.932 0.442 1.00 98.69 104 LEU A C 1
ATOM 757 O O . LEU A 1 104 ? -16.667 -7.142 0.614 1.00 98.69 104 LEU A O 1
ATOM 761 N N . GLU A 1 105 ? -18.432 -7.017 -0.764 1.00 98.75 105 GLU A N 1
ATOM 762 C CA . GLU A 1 105 ? -17.671 -7.364 -1.972 1.00 98.75 105 GLU A CA 1
ATOM 763 C C . GLU A 1 105 ? -16.621 -6.288 -2.278 1.00 98.75 105 GLU A C 1
ATOM 765 O O . GLU A 1 105 ? -15.457 -6.600 -2.517 1.00 98.75 105 GLU A O 1
ATOM 770 N N . ALA A 1 106 ? -16.993 -5.00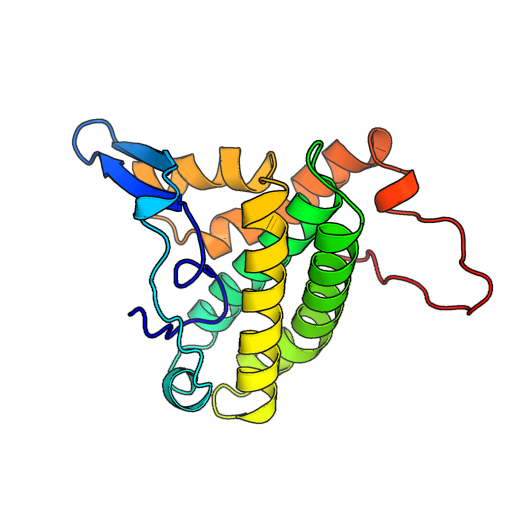6 -2.206 1.00 98.75 106 ALA A N 1
ATOM 771 C CA . ALA A 1 106 ? -16.042 -3.918 -2.414 1.00 98.75 106 ALA A CA 1
ATOM 772 C C . ALA A 1 106 ? -14.939 -3.906 -1.342 1.00 98.75 106 ALA A C 1
ATOM 774 O O . ALA A 1 106 ? -13.774 -3.690 -1.677 1.00 98.75 106 ALA A O 1
ATOM 775 N N . ARG A 1 107 ? -15.278 -4.186 -0.075 1.00 98.75 107 ARG A N 1
ATOM 776 C CA . ARG A 1 107 ? -14.298 -4.319 1.017 1.00 98.75 107 ARG A CA 1
ATOM 777 C C . ARG A 1 107 ? -13.332 -5.475 0.782 1.00 98.75 107 ARG A C 1
ATOM 779 O O . ARG A 1 107 ? -12.129 -5.281 0.918 1.00 98.75 107 ARG A O 1
ATOM 786 N N . GLU A 1 108 ? -13.834 -6.636 0.379 1.00 98.75 108 GLU A N 1
ATOM 787 C CA . GLU A 1 108 ? -13.014 -7.817 0.097 1.00 98.75 108 GLU A CA 1
ATOM 788 C C . GLU A 1 108 ? -12.067 -7.576 -1.081 1.00 98.75 108 GLU A C 1
ATOM 790 O O . GLU A 1 108 ? -10.870 -7.844 -0.999 1.00 98.75 108 GLU A O 1
ATOM 795 N N . GLN A 1 109 ? -12.560 -6.966 -2.155 1.00 98.81 109 GLN A N 1
ATOM 796 C CA . GLN A 1 109 ? -11.725 -6.648 -3.310 1.00 98.81 109 GLN A CA 1
ATOM 797 C C . GLN A 1 109 ? -10.676 -5.571 -2.997 1.00 98.81 109 GLN A C 1
ATOM 799 O O . GLN A 1 109 ? -9.566 -5.623 -3.530 1.00 98.81 109 GLN A O 1
ATOM 804 N N . MET A 1 110 ? -10.983 -4.626 -2.102 1.00 98.81 110 MET A N 1
ATOM 805 C CA . MET A 1 110 ? -9.999 -3.679 -1.574 1.00 98.81 110 MET A CA 1
ATOM 806 C C . MET A 1 110 ? -8.967 -4.357 -0.662 1.00 98.81 110 MET A C 1
ATOM 808 O O . MET A 1 110 ? -7.787 -4.020 -0.750 1.00 98.81 110 MET A O 1
ATOM 812 N N . ALA A 1 111 ? -9.370 -5.335 0.155 1.00 98.69 111 ALA A N 1
ATOM 813 C CA . ALA A 1 111 ? -8.459 -6.141 0.970 1.00 98.69 111 ALA A CA 1
ATOM 814 C C . ALA A 1 111 ? -7.513 -6.996 0.104 1.00 98.69 111 ALA A C 1
ATOM 816 O O . ALA A 1 111 ? -6.328 -7.107 0.403 1.00 98.69 111 ALA A O 1
ATOM 817 N N . PHE A 1 112 ? -7.972 -7.520 -1.035 1.00 98.75 112 PHE A N 1
ATOM 818 C CA . PHE A 1 112 ? -7.071 -8.152 -2.005 1.00 98.75 112 PHE A CA 1
ATOM 819 C C . PHE A 1 112 ? -6.161 -7.137 -2.702 1.00 98.75 112 PHE A C 1
ATOM 821 O O . PHE A 1 112 ? -4.964 -7.379 -2.854 1.00 98.75 112 PHE A O 1
ATOM 828 N N . GLY A 1 113 ? -6.708 -5.987 -3.107 1.00 98.75 113 GLY A N 1
ATOM 829 C CA . GLY A 1 113 ? -5.951 -4.933 -3.781 1.00 98.75 113 GLY A CA 1
ATOM 830 C C . GLY A 1 113 ? -4.792 -4.403 -2.934 1.00 98.75 113 GLY A C 1
ATOM 831 O O . GLY A 1 113 ? -3.667 -4.318 -3.424 1.00 98.75 113 GLY A O 1
ATOM 832 N N . GLN A 1 114 ? -5.045 -4.104 -1.658 1.00 98.75 114 GLN A N 1
ATOM 833 C CA . GLN A 1 114 ? -4.020 -3.618 -0.731 1.00 98.75 114 GLN A CA 1
ATOM 834 C C . GLN A 1 114 ? -2.935 -4.674 -0.471 1.00 98.75 114 GLN A C 1
ATOM 836 O O . GLN A 1 114 ? -1.753 -4.345 -0.473 1.00 98.75 114 GLN A O 1
ATOM 841 N N . TYR A 1 115 ? -3.315 -5.951 -0.346 1.00 98.75 115 TYR A N 1
ATOM 842 C CA . TYR A 1 115 ? -2.378 -7.032 -0.056 1.00 98.75 115 TYR A CA 1
ATOM 843 C C . TYR A 1 115 ? -1.446 -7.287 -1.244 1.00 98.75 115 TYR A C 1
ATOM 845 O O . TYR A 1 115 ? -0.234 -7.420 -1.085 1.00 98.75 115 TYR A O 1
ATOM 853 N N . LEU A 1 116 ? -1.991 -7.279 -2.467 1.00 98.81 116 LEU A N 1
ATOM 854 C CA . LEU A 1 116 ? -1.198 -7.365 -3.695 1.00 98.81 116 LEU A CA 1
ATOM 855 C C . LEU A 1 116 ? -0.257 -6.164 -3.851 1.00 98.81 116 LEU A C 1
ATOM 857 O O . LEU A 1 116 ? 0.898 -6.344 -4.244 1.00 98.81 116 LEU A O 1
ATOM 861 N N . ALA A 1 117 ? -0.711 -4.953 -3.509 1.00 98.81 117 ALA A N 1
ATOM 862 C CA . ALA A 1 117 ? 0.161 -3.782 -3.468 1.00 98.81 117 ALA A CA 1
ATOM 863 C C . ALA A 1 117 ? 1.303 -3.984 -2.455 1.00 98.81 117 ALA A C 1
ATOM 865 O O . ALA A 1 117 ? 2.461 -3.748 -2.799 1.00 98.81 117 ALA A O 1
ATOM 866 N N . GLY A 1 118 ? 0.991 -4.519 -1.268 1.00 98.50 118 GLY A N 1
ATOM 867 C CA . GLY A 1 118 ? 1.938 -4.959 -0.240 1.00 98.50 118 GLY A CA 1
ATOM 868 C C . GLY A 1 118 ? 3.015 -5.900 -0.762 1.00 98.50 118 GLY A C 1
ATOM 869 O O . GLY A 1 118 ? 4.208 -5.610 -0.678 1.00 98.50 118 GLY A O 1
ATOM 870 N N . MET A 1 119 ? 2.595 -6.997 -1.394 1.00 98.50 119 MET A N 1
ATOM 871 C CA . MET A 1 119 ? 3.503 -7.957 -2.025 1.00 98.50 119 MET A CA 1
ATOM 872 C C . MET A 1 119 ? 4.407 -7.313 -3.079 1.00 98.50 119 MET A C 1
ATOM 874 O O . MET A 1 119 ? 5.546 -7.748 -3.255 1.00 98.50 119 MET A O 1
ATOM 878 N N . ALA A 1 120 ? 3.912 -6.305 -3.801 1.00 98.56 120 ALA A N 1
ATOM 879 C CA . ALA A 1 120 ? 4.704 -5.591 -4.790 1.00 98.56 120 ALA A CA 1
ATOM 880 C C . ALA A 1 120 ? 5.747 -4.681 -4.125 1.00 98.56 120 ALA A C 1
ATOM 882 O O . ALA A 1 120 ? 6.943 -4.849 -4.371 1.00 98.56 120 ALA A O 1
ATOM 883 N N . PHE A 1 121 ? 5.326 -3.745 -3.271 1.00 98.38 121 PHE A N 1
ATOM 884 C CA . PHE A 1 121 ? 6.237 -2.734 -2.733 1.00 98.38 121 PHE A CA 1
ATOM 885 C C . PHE A 1 121 ? 7.214 -3.294 -1.700 1.00 98.38 121 PHE A C 1
ATOM 887 O O . PHE A 1 121 ? 8.344 -2.817 -1.618 1.00 98.38 121 PHE A O 1
ATOM 894 N N . ASN A 1 122 ? 6.831 -4.331 -0.949 1.00 97.44 122 ASN A N 1
ATOM 895 C CA . ASN A 1 122 ? 7.725 -4.950 0.029 1.00 97.44 122 ASN A CA 1
ATOM 896 C C . ASN A 1 122 ? 8.968 -5.577 -0.634 1.00 97.44 122 ASN A C 1
ATOM 898 O O . ASN A 1 122 ? 10.003 -5.716 0.008 1.00 97.44 122 ASN A O 1
ATOM 902 N N . SER A 1 123 ? 8.879 -5.925 -1.925 1.00 96.50 123 SER A N 1
ATOM 903 C CA . SER A 1 123 ? 9.998 -6.454 -2.717 1.00 96.50 123 SER A CA 1
ATOM 904 C C . SER A 1 123 ? 10.635 -5.394 -3.624 1.00 96.50 123 SER A C 1
ATOM 906 O O . SER A 1 123 ? 11.857 -5.312 -3.719 1.00 96.50 123 SER A O 1
ATOM 908 N N . ALA A 1 124 ? 9.826 -4.562 -4.291 1.00 97.31 124 ALA A N 1
ATOM 909 C CA . ALA A 1 124 ? 10.320 -3.567 -5.246 1.00 97.31 124 ALA A CA 1
ATOM 910 C C . ALA A 1 124 ? 10.812 -2.265 -4.594 1.00 97.31 124 ALA A C 1
ATOM 912 O O . ALA A 1 124 ? 11.530 -1.498 -5.236 1.00 97.31 124 ALA A O 1
ATOM 913 N N . GLY A 1 125 ? 10.416 -1.981 -3.354 1.00 96.44 125 GLY A N 1
ATOM 914 C CA . GLY A 1 125 ? 10.528 -0.653 -2.758 1.00 96.44 125 GLY A CA 1
ATOM 915 C C . GLY A 1 125 ? 9.491 0.336 -3.305 1.00 96.44 125 GLY A C 1
ATOM 916 O O . GLY A 1 125 ? 8.591 -0.023 -4.067 1.00 96.44 125 GLY A O 1
ATOM 917 N N . LEU A 1 126 ? 9.633 1.595 -2.889 1.00 96.94 126 LEU A N 1
ATOM 918 C CA . LEU A 1 126 ? 8.743 2.717 -3.209 1.00 96.94 126 LEU A CA 1
ATOM 919 C C . LEU A 1 126 ? 9.539 3.891 -3.801 1.00 96.94 126 LEU A C 1
ATOM 921 O O . LEU A 1 126 ? 10.749 3.785 -4.019 1.00 96.94 126 LEU A O 1
ATOM 925 N N . GLY A 1 127 ? 8.860 5.002 -4.084 1.00 95.62 127 GLY A N 1
ATOM 926 C CA . GLY A 1 127 ? 9.425 6.142 -4.797 1.00 95.62 127 GLY A CA 1
ATOM 927 C C . GLY A 1 127 ? 9.299 7.478 -4.061 1.00 95.62 127 GLY A C 1
ATOM 928 O O . GLY A 1 127 ? 9.314 7.577 -2.830 1.00 95.62 127 GLY A O 1
ATOM 929 N N . LEU A 1 128 ? 9.246 8.545 -4.862 1.00 96.75 128 LEU A N 1
ATOM 930 C CA . LEU A 1 128 ? 9.245 9.924 -4.383 1.00 96.75 128 LEU A CA 1
ATOM 931 C C . LEU A 1 128 ? 7.941 10.326 -3.686 1.00 96.75 128 LEU A C 1
ATOM 933 O O . LEU A 1 128 ? 7.990 11.222 -2.843 1.00 96.75 128 LEU A O 1
ATOM 937 N N . VAL A 1 129 ? 6.803 9.696 -3.994 1.00 97.81 129 VAL A N 1
ATOM 938 C CA . VAL A 1 129 ? 5.531 9.995 -3.325 1.00 97.81 129 VAL A CA 1
ATOM 939 C C . VAL A 1 129 ? 5.671 9.696 -1.838 1.00 97.81 129 VAL A C 1
ATOM 941 O O . VAL A 1 129 ? 5.517 10.610 -1.027 1.00 97.81 129 VAL A O 1
ATOM 944 N N . HIS A 1 130 ? 6.081 8.476 -1.479 1.00 96.81 130 HIS A N 1
ATOM 945 C CA . HIS A 1 130 ? 6.280 8.101 -0.078 1.00 96.81 130 HIS A CA 1
ATOM 946 C C . HIS A 1 130 ? 7.406 8.891 0.590 1.00 96.81 130 HIS A C 1
ATOM 948 O O . HIS A 1 130 ? 7.235 9.375 1.713 1.00 96.81 130 HIS A O 1
ATOM 954 N N . ALA A 1 131 ? 8.531 9.095 -0.107 1.00 94.25 131 ALA A N 1
ATOM 955 C CA . ALA A 1 131 ? 9.658 9.859 0.430 1.00 94.25 131 ALA A CA 1
ATOM 956 C C . ALA A 1 131 ? 9.249 11.282 0.858 1.00 94.25 131 ALA A C 1
ATOM 958 O O . ALA A 1 131 ? 9.672 11.771 1.911 1.00 94.25 131 ALA A O 1
ATOM 959 N N . LEU A 1 132 ? 8.387 11.933 0.070 1.00 94.81 132 LEU A N 1
ATOM 960 C CA . LEU A 1 132 ? 7.863 13.263 0.373 1.00 94.81 132 LEU A CA 1
ATOM 961 C C . LEU A 1 132 ? 6.706 13.215 1.381 1.00 94.81 132 LEU A C 1
ATOM 963 O O . LEU A 1 132 ? 6.665 14.040 2.291 1.00 94.81 132 LEU A O 1
ATOM 967 N N . ALA A 1 133 ? 5.801 12.238 1.283 1.00 94.44 133 ALA A N 1
ATOM 968 C CA . ALA A 1 133 ? 4.641 12.101 2.166 1.00 94.44 133 ALA A CA 1
ATOM 969 C C . ALA A 1 133 ? 4.994 11.715 3.613 1.00 94.44 133 ALA A C 1
ATOM 971 O O . ALA A 1 133 ? 4.184 11.911 4.525 1.00 94.44 133 ALA A O 1
ATOM 972 N N . HIS A 1 134 ? 6.193 11.183 3.864 1.00 91.25 134 HIS A N 1
ATOM 973 C CA . HIS A 1 134 ? 6.664 10.921 5.225 1.00 91.25 134 HIS A CA 1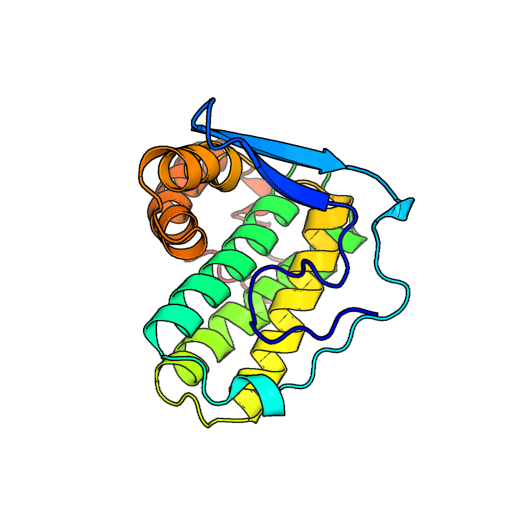
ATOM 974 C C . HIS A 1 134 ? 6.813 12.205 6.054 1.00 91.25 134 HIS A C 1
ATOM 976 O O . HIS A 1 134 ? 6.490 12.195 7.245 1.00 91.25 134 HIS A O 1
ATOM 982 N N . GLN A 1 135 ? 7.239 13.312 5.436 1.00 88.81 135 GLN A N 1
ATOM 983 C CA . GLN A 1 135 ? 7.586 14.539 6.163 1.00 88.81 135 GLN A CA 1
ATOM 984 C C . GLN A 1 135 ? 6.366 15.223 6.802 1.00 88.81 135 GLN A C 1
ATOM 986 O O . GLN A 1 135 ? 6.418 15.508 8.003 1.00 88.81 135 GLN A O 1
ATOM 991 N N . PRO A 1 136 ? 5.239 15.448 6.089 1.00 89.06 136 PRO A N 1
ATOM 992 C CA . PRO A 1 136 ? 4.065 16.084 6.687 1.00 89.06 136 PRO A CA 1
ATOM 993 C C . PRO A 1 136 ? 3.409 15.230 7.778 1.00 89.06 136 PRO A C 1
ATOM 995 O O . PRO A 1 136 ? 2.870 15.769 8.742 1.00 89.06 136 PRO A O 1
ATOM 998 N N . GLY A 1 137 ? 3.490 13.900 7.668 1.00 83.81 137 GLY A N 1
ATOM 999 C CA . GLY A 1 137 ? 3.014 12.996 8.715 1.00 83.81 137 GLY A CA 1
ATOM 1000 C C . GLY A 1 137 ? 3.808 13.130 10.017 1.00 83.81 137 GLY A C 1
ATOM 1001 O O . GLY A 1 137 ? 3.219 13.085 11.089 1.00 83.81 137 GLY A O 1
ATOM 1002 N N . ALA A 1 138 ? 5.126 13.333 9.931 1.00 85.44 138 ALA A N 1
ATOM 1003 C CA . ALA A 1 138 ? 5.983 13.483 11.106 1.00 85.44 138 ALA A CA 1
ATOM 1004 C C . ALA A 1 138 ? 5.882 14.877 11.748 1.00 85.44 138 ALA A C 1
ATOM 1006 O O . ALA A 1 138 ? 5.856 14.9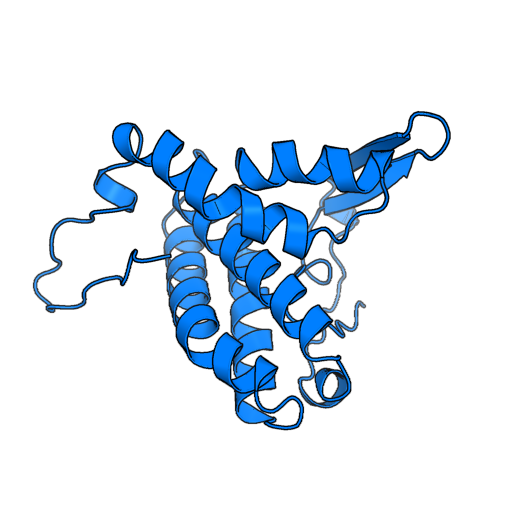84 12.965 1.00 85.44 138 ALA A O 1
ATOM 1007 N N . THR A 1 139 ? 5.798 15.932 10.931 1.00 89.06 139 THR A N 1
ATOM 1008 C CA . THR A 1 139 ? 5.895 17.334 11.388 1.00 89.06 139 THR A CA 1
ATOM 1009 C C . THR A 1 139 ? 4.548 18.009 11.658 1.00 89.06 139 THR A C 1
ATOM 1011 O O . THR A 1 139 ? 4.485 18.977 12.410 1.00 89.06 139 THR A O 1
ATOM 1014 N N . HIS A 1 140 ? 3.468 17.533 11.031 1.00 90.12 140 HIS A N 1
ATOM 1015 C CA . HIS A 1 140 ? 2.139 18.157 11.090 1.00 90.12 140 HIS A CA 1
ATOM 1016 C C . HIS A 1 140 ? 1.022 17.152 11.411 1.00 90.12 140 HIS A C 1
ATOM 1018 O O . HIS A 1 140 ? -0.152 17.519 11.398 1.00 90.12 140 HIS A O 1
ATOM 1024 N N . ASN A 1 141 ? 1.373 15.888 11.686 1.00 87.94 141 ASN A N 1
ATOM 1025 C CA . ASN A 1 141 ? 0.430 14.804 11.973 1.00 87.94 141 ASN A CA 1
ATOM 1026 C C . ASN A 1 141 ? -0.668 14.655 10.898 1.00 87.94 141 ASN A C 1
ATOM 1028 O O . ASN A 1 141 ? -1.838 14.415 11.203 1.00 87.94 141 ASN A O 1
ATOM 1032 N N . LEU A 1 142 ? -0.301 14.850 9.626 1.00 92.62 142 LEU A N 1
ATOM 1033 C CA . LEU A 1 142 ? -1.240 14.706 8.515 1.00 92.62 142 LEU A CA 1
ATOM 1034 C C . LEU A 1 142 ? -1.461 13.225 8.156 1.00 92.62 142 LEU A C 1
ATOM 1036 O O . LEU A 1 142 ? -0.509 12.437 8.201 1.00 92.62 142 LEU A O 1
ATOM 1040 N N . PRO A 1 143 ? -2.683 12.830 7.739 1.00 94.00 143 PRO A N 1
ATOM 1041 C CA . PRO A 1 143 ? -2.964 11.458 7.324 1.00 94.00 143 PRO A CA 1
ATOM 1042 C C . PRO A 1 143 ? -2.090 11.027 6.138 1.00 94.00 143 PRO A C 1
ATOM 1044 O O . PRO A 1 143 ? -2.059 11.695 5.102 1.00 94.00 143 PRO A O 1
ATOM 1047 N N . HIS A 1 144 ? -1.408 9.888 6.278 1.00 95.50 144 HIS A N 1
ATOM 1048 C CA . HIS A 1 144 ? -0.421 9.412 5.303 1.00 95.50 144 HIS A CA 1
ATOM 1049 C C . HIS A 1 144 ? -1.012 9.219 3.900 1.00 95.50 144 HIS A C 1
ATOM 1051 O O . HIS A 1 144 ? -0.539 9.841 2.951 1.00 95.50 144 HIS A O 1
ATOM 1057 N N . GLY A 1 145 ? -2.111 8.466 3.794 1.00 95.81 145 GLY A N 1
ATOM 1058 C CA . GLY A 1 145 ? -2.774 8.199 2.516 1.00 95.81 145 GLY A CA 1
ATOM 1059 C C . GLY A 1 145 ? -3.291 9.454 1.803 1.00 95.81 145 GLY A C 1
ATOM 1060 O O . GLY A 1 145 ? -3.285 9.516 0.579 1.00 95.81 145 GLY A O 1
ATOM 1061 N N . VAL A 1 146 ? -3.659 10.508 2.547 1.00 97.25 146 VAL A N 1
ATOM 1062 C CA . VAL A 1 146 ? -4.042 11.806 1.956 1.00 97.25 146 VAL A CA 1
ATOM 1063 C C . VAL A 1 146 ? -2.823 12.518 1.371 1.00 97.25 146 VAL A C 1
ATOM 1065 O O . VAL A 1 146 ? -2.899 13.059 0.269 1.00 97.25 146 VAL A O 1
ATOM 1068 N N . CYS A 1 147 ? -1.691 12.503 2.081 1.00 97.25 147 CYS A N 1
ATOM 1069 C CA . CYS A 1 147 ? -0.444 13.079 1.576 1.00 97.25 147 CYS A CA 1
ATOM 1070 C C . CYS A 1 147 ? 0.007 12.363 0.296 1.00 97.25 147 CYS A C 1
ATOM 1072 O O . CYS A 1 147 ? 0.330 13.029 -0.687 1.00 97.25 147 CYS A O 1
ATOM 1074 N N . ASN A 1 148 ? -0.051 11.027 0.289 1.00 97.81 148 ASN A N 1
ATOM 1075 C CA . ASN A 1 148 ? 0.229 10.211 -0.890 1.00 97.81 148 ASN A CA 1
ATOM 1076 C C . ASN A 1 148 ? -0.715 10.559 -2.049 1.00 97.81 148 ASN A C 1
ATOM 1078 O O . ASN A 1 148 ? -0.246 10.890 -3.135 1.00 97.81 148 ASN A O 1
ATOM 1082 N N . ALA A 1 149 ? -2.029 10.606 -1.808 1.00 97.19 149 ALA A N 1
ATOM 1083 C CA . ALA A 1 149 ? -3.027 10.915 -2.833 1.00 97.19 149 ALA A CA 1
ATOM 1084 C C . ALA A 1 149 ? -2.805 12.275 -3.521 1.00 97.19 149 ALA A C 1
ATOM 1086 O O . ALA A 1 149 ? -2.942 12.381 -4.737 1.00 97.19 149 ALA A O 1
ATOM 1087 N N . ILE A 1 150 ? -2.462 13.318 -2.755 1.00 97.00 150 ILE A N 1
ATOM 1088 C CA . ILE A 1 150 ? -2.217 14.667 -3.292 1.00 97.00 150 ILE A CA 1
ATOM 1089 C C . ILE A 1 150 ? -0.933 14.702 -4.133 1.00 97.00 150 ILE A C 1
ATOM 1091 O O . ILE A 1 150 ? -0.880 15.378 -5.163 1.00 97.00 150 ILE A O 1
ATOM 1095 N N . LEU A 1 151 ? 0.108 13.995 -3.690 1.00 97.50 151 LEU A N 1
ATOM 1096 C CA . LEU A 1 151 ? 1.422 14.000 -4.330 1.00 97.50 151 LEU A CA 1
ATOM 1097 C C . LEU A 1 151 ? 1.489 13.095 -5.562 1.00 97.50 151 LEU A C 1
ATOM 1099 O O . LEU A 1 151 ? 2.194 13.439 -6.512 1.00 97.50 151 LEU A O 1
ATOM 1103 N N . LEU A 1 152 ? 0.749 11.984 -5.568 1.00 96.94 152 LEU A N 1
ATOM 1104 C CA . LEU A 1 152 ? 0.773 10.966 -6.617 1.00 96.94 152 LEU A CA 1
ATOM 1105 C C . LEU A 1 152 ? 0.729 11.562 -8.038 1.00 96.94 152 LEU A C 1
ATOM 1107 O O . LEU A 1 152 ? 1.716 11.416 -8.757 1.00 96.94 152 LEU A O 1
ATOM 1111 N N . PRO A 1 153 ? -0.300 12.323 -8.463 1.00 95.38 153 PRO A N 1
ATOM 1112 C CA . PRO A 1 153 ? -0.363 12.822 -9.841 1.00 95.38 153 PRO A CA 1
ATOM 1113 C C . PRO A 1 153 ? 0.783 13.784 -10.200 1.00 95.38 153 PRO A C 1
ATOM 1115 O O . PRO A 1 153 ? 1.164 13.899 -11.367 1.00 95.38 153 PRO A O 1
ATOM 1118 N N . ILE A 1 154 ? 1.350 14.488 -9.220 1.00 97.31 154 ILE A N 1
ATOM 1119 C CA . ILE A 1 154 ? 2.465 15.419 -9.433 1.00 97.31 154 ILE A CA 1
ATOM 1120 C C . ILE A 1 154 ? 3.747 14.624 -9.699 1.00 97.31 154 ILE A C 1
ATOM 1122 O O . ILE A 1 154 ? 4.462 14.893 -10.668 1.00 97.31 154 ILE A O 1
ATOM 1126 N N . ILE A 1 155 ? 4.011 13.619 -8.865 1.00 97.00 155 ILE A N 1
ATOM 1127 C CA . ILE A 1 155 ? 5.207 12.783 -8.954 1.00 97.00 155 ILE A CA 1
ATOM 1128 C C . ILE A 1 155 ? 5.153 11.845 -10.157 1.00 97.00 155 ILE A C 1
ATOM 1130 O O . ILE A 1 155 ? 6.157 11.713 -10.852 1.00 97.00 155 ILE A O 1
ATOM 1134 N N . GLU A 1 156 ? 3.995 11.279 -10.497 1.00 92.38 156 GLU A N 1
ATOM 1135 C CA . GLU A 1 156 ? 3.877 10.449 -11.699 1.00 92.38 156 GLU A CA 1
ATOM 1136 C C . GLU A 1 156 ? 4.143 11.253 -12.976 1.00 92.38 156 GLU A C 1
ATOM 1138 O O . GLU A 1 156 ? 4.813 10.776 -13.894 1.00 92.38 156 GLU A O 1
ATOM 1143 N N . ASN A 1 157 ? 3.705 12.514 -13.038 1.00 92.75 157 ASN A N 1
ATOM 1144 C CA . ASN A 1 157 ? 4.037 13.390 -14.164 1.00 92.75 157 ASN A CA 1
ATOM 1145 C C . ASN A 1 157 ? 5.529 13.740 -14.224 1.00 92.75 157 ASN A C 1
ATOM 1147 O O . ASN A 1 157 ? 6.084 13.824 -15.321 1.00 92.75 157 ASN A O 1
ATOM 1151 N N . PHE A 1 158 ? 6.184 13.895 -13.072 1.00 95.38 158 PHE A N 1
ATOM 1152 C CA . PHE A 1 158 ? 7.635 14.063 -12.992 1.00 95.38 158 PHE A CA 1
ATOM 1153 C C . PHE A 1 158 ? 8.395 12.795 -13.428 1.00 95.38 158 PHE A C 1
ATOM 1155 O O . PHE A 1 158 ? 9.377 12.888 -14.164 1.00 95.38 158 PHE A O 1
ATOM 1162 N N . ASN A 1 159 ? 7.921 11.608 -13.038 1.00 93.62 159 ASN A N 1
ATOM 1163 C CA . ASN A 1 159 ? 8.543 10.321 -13.362 1.00 93.62 159 ASN A CA 1
ATOM 1164 C C . ASN A 1 159 ? 8.308 9.892 -14.819 1.00 93.62 159 ASN A C 1
ATOM 1166 O O . ASN A 1 159 ? 9.143 9.192 -15.400 1.00 93.62 159 ASN A O 1
ATOM 1170 N N . ARG A 1 160 ? 7.196 10.318 -15.433 1.00 90.94 160 ARG A N 1
ATOM 1171 C CA . ARG A 1 160 ? 6.749 9.879 -16.766 1.00 90.94 160 ARG A CA 1
ATOM 1172 C C . ARG A 1 160 ? 7.840 9.883 -17.846 1.00 90.94 160 ARG A C 1
ATOM 1174 O O . ARG A 1 160 ? 7.945 8.867 -18.535 1.00 90.94 160 ARG A O 1
ATOM 1181 N N . PRO A 1 161 ? 8.667 10.936 -18.015 1.00 92.19 161 PRO A N 1
ATOM 1182 C CA . PRO A 1 161 ? 9.719 10.954 -19.035 1.00 92.19 161 PRO A CA 1
ATOM 1183 C C . PRO A 1 161 ? 10.796 9.876 -18.843 1.00 92.19 161 PRO A C 1
ATOM 1185 O O . PRO A 1 161 ? 11.411 9.457 -19.819 1.00 92.19 161 PRO A O 1
ATOM 1188 N N . ASN A 1 162 ? 11.002 9.404 -17.610 1.00 90.38 162 ASN A N 1
ATOM 1189 C CA . ASN A 1 162 ? 12.038 8.428 -17.262 1.00 90.38 162 ASN A CA 1
ATOM 1190 C C . ASN A 1 162 ? 11.525 6.977 -17.238 1.00 90.38 162 ASN A C 1
ATOM 1192 O O . ASN A 1 162 ? 12.327 6.049 -17.263 1.00 90.38 162 ASN A O 1
ATOM 1196 N N . ALA A 1 163 ? 10.205 6.765 -17.237 1.00 89.00 163 ALA A N 1
ATOM 1197 C CA . ALA A 1 163 ? 9.590 5.434 -17.221 1.00 89.00 163 ALA A CA 1
ATOM 1198 C C . ALA A 1 163 ? 8.474 5.286 -18.273 1.00 89.00 163 ALA A C 1
ATOM 1200 O O . ALA A 1 163 ? 7.459 4.625 -18.048 1.00 89.00 163 ALA A O 1
ATOM 1201 N N . VAL A 1 164 ? 8.662 5.878 -19.460 1.00 87.69 164 VAL A N 1
ATOM 1202 C CA . VAL A 1 164 ? 7.660 5.890 -20.546 1.00 87.69 164 VAL A CA 1
ATOM 1203 C C . VAL A 1 164 ? 7.139 4.490 -20.877 1.00 87.69 164 VAL A C 1
ATOM 1205 O O . VAL A 1 164 ? 5.936 4.316 -21.034 1.00 87.69 164 VAL A O 1
ATOM 1208 N N . ALA A 1 165 ? 8.014 3.482 -20.939 1.00 87.19 165 ALA A N 1
ATOM 1209 C CA . ALA A 1 165 ? 7.622 2.107 -21.254 1.00 87.19 165 ALA A CA 1
ATOM 1210 C C . ALA A 1 165 ? 6.697 1.473 -20.197 1.00 87.19 165 ALA A C 1
ATOM 1212 O O . ALA A 1 165 ? 5.948 0.555 -20.520 1.00 87.19 165 ALA A O 1
ATOM 1213 N N . ARG A 1 166 ? 6.739 1.960 -18.950 1.00 88.88 166 ARG A N 1
ATOM 1214 C CA . ARG A 1 166 ? 5.876 1.516 -17.849 1.00 88.88 166 ARG A CA 1
ATOM 1215 C C . ARG A 1 166 ? 4.531 2.246 -17.882 1.00 88.88 166 ARG A C 1
ATOM 1217 O O . ARG A 1 166 ? 3.495 1.595 -17.871 1.00 88.88 166 ARG A O 1
ATOM 1224 N N . PHE A 1 167 ? 4.532 3.574 -18.018 1.00 85.50 167 PHE A N 1
ATOM 1225 C CA . PHE A 1 167 ? 3.294 4.377 -18.066 1.00 85.50 167 PHE A CA 1
ATOM 1226 C C . PHE A 1 167 ? 2.530 4.296 -19.389 1.00 85.50 167 PHE A C 1
ATOM 1228 O O . PHE A 1 167 ? 1.336 4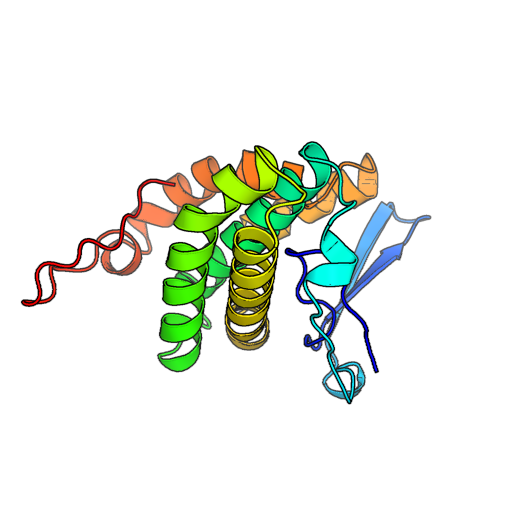.575 -19.454 1.00 85.50 167 PHE A O 1
ATOM 1235 N N . CYS A 1 168 ? 3.228 3.994 -20.476 1.00 82.62 168 CYS A N 1
ATOM 1236 C CA . CYS A 1 168 ? 2.666 3.850 -21.809 1.00 82.62 168 CYS A CA 1
ATOM 1237 C C . CYS A 1 168 ? 3.231 2.569 -22.433 1.00 82.62 168 CYS A C 1
ATOM 1239 O O . CYS A 1 168 ? 4.031 2.632 -23.374 1.00 82.62 168 CYS A O 1
ATOM 1241 N N . PRO A 1 169 ? 2.864 1.393 -21.891 1.00 71.31 169 PRO A N 1
ATOM 1242 C CA . PRO A 1 169 ? 3.363 0.145 -22.423 1.00 71.31 169 PRO A CA 1
ATOM 1243 C C . PRO A 1 169 ? 2.853 -0.016 -23.860 1.00 71.31 169 PRO A C 1
ATOM 1245 O O . PRO A 1 169 ? 1.687 0.300 -24.143 1.00 71.31 169 PRO A O 1
ATOM 1248 N N . PRO A 1 170 ? 3.696 -0.493 -24.794 1.00 62.22 170 PRO A N 1
ATOM 1249 C CA . PRO A 1 170 ? 3.248 -0.787 -26.146 1.00 62.22 170 PRO A CA 1
ATOM 1250 C C . PRO A 1 170 ? 2.063 -1.753 -26.073 1.00 62.22 170 PRO A C 1
ATOM 1252 O O . PRO A 1 170 ? 2.054 -2.673 -25.253 1.00 62.22 170 PRO A O 1
ATOM 1255 N N . ARG A 1 171 ? 1.036 -1.527 -26.904 1.00 59.12 171 ARG A N 1
ATOM 1256 C CA . ARG A 1 171 ? -0.173 -2.362 -26.904 1.00 59.12 171 ARG A CA 1
ATOM 1257 C C . ARG A 1 171 ? 0.223 -3.833 -27.008 1.00 59.12 171 ARG A C 1
ATOM 1259 O O . ARG A 1 171 ? 0.708 -4.267 -28.051 1.00 59.12 171 ARG A O 1
ATOM 1266 N N . ALA A 1 172 ? -0.050 -4.606 -25.962 1.00 54.47 172 ALA A N 1
ATOM 1267 C CA . ALA A 1 172 ? -0.082 -6.050 -26.092 1.00 54.47 172 ALA A CA 1
ATOM 1268 C C . ALA A 1 172 ? -1.195 -6.405 -27.094 1.00 54.47 172 ALA A C 1
ATOM 1270 O O . ALA A 1 172 ? -2.268 -5.792 -27.087 1.00 54.47 172 ALA A O 1
ATOM 1271 N N . GLY A 1 173 ? -0.959 -7.390 -27.965 1.00 46.72 173 GLY A N 1
ATOM 1272 C CA . GLY A 1 173 ? -1.890 -7.804 -29.029 1.00 46.72 173 GLY A CA 1
ATOM 1273 C C . GLY A 1 173 ? -3.276 -8.280 -28.557 1.00 46.72 173 GLY A C 1
ATOM 1274 O O . GLY A 1 173 ? -4.097 -8.664 -29.380 1.00 46.72 173 GLY A O 1
ATOM 1275 N N . ASN A 1 174 ? -3.555 -8.238 -27.251 1.00 52.00 174 ASN A N 1
ATOM 1276 C CA . ASN A 1 174 ? -4.821 -8.600 -26.615 1.00 52.00 174 ASN A CA 1
ATOM 1277 C C . ASN A 1 174 ? -5.756 -7.400 -26.339 1.00 52.00 174 ASN A C 1
ATOM 1279 O O . ASN A 1 174 ? -6.808 -7.579 -25.729 1.00 52.00 174 ASN A O 1
ATOM 1283 N N . GLY A 1 175 ? -5.393 -6.178 -26.747 1.00 42.88 175 GLY A N 1
ATOM 1284 C CA . GLY A 1 175 ? -6.281 -5.010 -26.678 1.00 42.88 175 GLY A CA 1
ATOM 1285 C C . GLY A 1 175 ? -6.551 -4.456 -25.273 1.00 42.88 175 GLY A C 1
ATOM 1286 O O . GLY A 1 175 ? -7.321 -3.501 -25.147 1.00 42.88 175 GLY A O 1
ATOM 1287 N N . ARG A 1 176 ? -5.916 -4.985 -24.217 1.00 45.22 176 ARG A N 1
ATOM 1288 C CA . ARG A 1 176 ? -6.050 -4.430 -22.864 1.00 45.22 176 ARG A CA 1
ATOM 1289 C C . ARG A 1 176 ? -5.255 -3.129 -22.760 1.00 45.22 176 ARG A C 1
ATOM 1291 O O . ARG A 1 176 ? -4.029 -3.127 -22.814 1.00 45.22 176 ARG A O 1
ATOM 1298 N N . ARG A 1 177 ? -5.963 -2.007 -22.608 1.00 47.88 177 ARG A N 1
ATOM 1299 C CA . ARG A 1 177 ? -5.363 -0.771 -22.098 1.00 47.88 177 ARG A CA 1
ATOM 1300 C C . ARG A 1 177 ? -5.190 -0.957 -20.594 1.00 47.88 177 ARG A C 1
ATOM 1302 O O . ARG A 1 177 ? -6.190 -1.080 -19.894 1.00 47.88 177 ARG A O 1
ATOM 1309 N N . TYR A 1 178 ? -3.957 -0.968 -20.101 1.00 49.19 178 TYR A N 1
ATOM 1310 C CA . TYR A 1 178 ? -3.737 -0.639 -18.696 1.00 49.19 178 TYR A CA 1
ATOM 1311 C C . TYR A 1 178 ? -4.125 0.833 -18.560 1.00 49.19 178 TYR A C 1
ATOM 1313 O O . TYR A 1 178 ? -3.565 1.694 -19.242 1.00 49.19 178 TYR A O 1
ATOM 1321 N N . ALA A 1 179 ? -5.212 1.096 -17.840 1.00 43.03 179 ALA A N 1
ATOM 1322 C CA . ALA A 1 179 ? -5.760 2.431 -17.684 1.00 43.03 179 ALA A CA 1
ATOM 1323 C C . ALA A 1 179 ? -4.827 3.243 -16.774 1.00 43.03 179 ALA A C 1
ATOM 1325 O O . ALA A 1 179 ? -5.037 3.322 -15.576 1.00 43.03 179 ALA A O 1
ATOM 1326 N N . TRP A 1 180 ? -3.780 3.831 -17.354 1.00 54.00 180 TRP A N 1
ATOM 1327 C CA . TRP A 1 180 ? -2.833 4.730 -16.683 1.00 54.00 180 TRP A CA 1
ATOM 1328 C C . TRP A 1 180 ? -3.366 6.166 -16.549 1.00 54.00 180 TRP A C 1
ATOM 1330 O O . TRP A 1 180 ? -2.607 7.127 -16.663 1.00 54.00 180 TRP A O 1
ATOM 1340 N N . TYR A 1 181 ? -4.677 6.322 -16.369 1.00 41.94 181 TYR A N 1
ATOM 1341 C CA . TYR A 1 181 ? -5.273 7.605 -16.002 1.00 41.94 181 TYR A CA 1
ATOM 1342 C C . TYR A 1 181 ? -5.577 7.551 -14.508 1.00 41.94 181 TYR A C 1
ATOM 1344 O O . TYR A 1 181 ? -6.719 7.320 -14.120 1.00 41.94 181 TYR A O 1
ATOM 1352 N N . VAL A 1 182 ? -4.516 7.675 -13.709 1.00 41.56 182 VAL A N 1
ATOM 1353 C CA . VAL A 1 182 ? -4.605 8.123 -12.315 1.00 41.56 182 VAL A CA 1
ATOM 1354 C C . VAL A 1 182 ? -4.391 9.630 -12.309 1.00 41.56 182 VAL A C 1
ATOM 1356 O O . VAL A 1 182 ? -3.515 10.080 -13.090 1.00 41.56 182 VAL A O 1
#

Organism: NCBI:txid59203

InterPro domains:
  IPR001670 Alcohol dehydrogenase, iron-type/glycerol dehydrogenase GldA [PF00465] (2-43)
  IPR018211 Alcohol dehydrogenase, iron-type, conserved site [PS00060] (127-147)
  IPR018211 Alcohol dehydrogenase, iron-type, conserved site [PS00913] (40-68)
  IPR039697 Iron-type alcohol dehydrogenase-like [PTHR11496] (1-166)
  IPR056798 Fe-containing alcohol dehydrogenase-like, C-terminal [PF25137] (55-167)